Protein AF-A0A9D9QDT4-F1 (afdb_monomer)

Foldseek 3Di:
DPPPPVVVVVVVLLVVLLVQVVVCCVVPVQDALVNSCVVSVHDSVSSVVNVVVCDPFAWDFDDDPVRTDIHTDD

Secondary structure (DSSP, 8-state):
--SHHHHHHH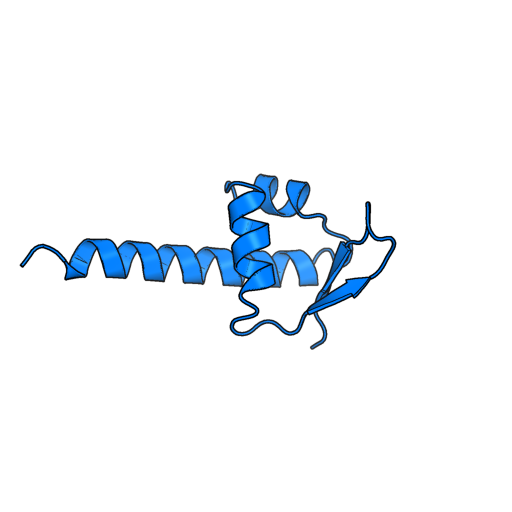HHHHHHHHHHHHHHHHH-TT--HHHHHHHHTS-HHHHHHHHHTTTT--EEEES-TTTPEEEE--

Structure (mmCIF, N/CA/C/O backbone):
data_AF-A0A9D9QDT4-F1
#
_entry.id   AF-A0A9D9QDT4-F1
#
loop_
_atom_site.group_PDB
_atom_site.id
_atom_site.type_symbol
_atom_site.label_atom_id
_atom_site.label_alt_id
_atom_site.label_comp_id
_atom_site.label_asym_id
_atom_site.label_entity_id
_atom_site.label_seq_id
_atom_site.pdbx_PDB_ins_code
_atom_site.Cartn_x
_atom_site.Cartn_y
_atom_site.Cartn_z
_atom_site.occupancy
_atom_site.B_iso_or_equiv
_atom_site.auth_seq_id
_atom_site.auth_comp_id
_atom_site.auth_asym_id
_atom_site.auth_atom_id
_atom_site.pdbx_PDB_model_num
ATOM 1 N N . GLY A 1 1 ? -5.966 7.407 33.224 1.00 48.72 1 GLY A N 1
ATOM 2 C CA . GLY A 1 1 ? -5.064 7.028 32.121 1.00 48.72 1 GLY A CA 1
ATOM 3 C C . GLY A 1 1 ? -5.739 7.347 30.805 1.00 48.72 1 GLY A C 1
ATOM 4 O O . GLY A 1 1 ? -6.859 6.911 30.620 1.00 48.72 1 GLY A O 1
ATOM 5 N N . LYS A 1 2 ? -5.107 8.148 29.938 1.00 53.00 2 LYS A N 1
ATOM 6 C CA . LYS A 1 2 ? -5.626 8.532 28.603 1.00 53.00 2 LYS A CA 1
ATOM 7 C C . LYS A 1 2 ? -4.802 7.927 27.447 1.00 53.00 2 LYS A C 1
ATOM 9 O O . LYS A 1 2 ? -4.934 8.348 26.305 1.00 53.00 2 LYS A O 1
ATOM 14 N N . GLY A 1 3 ? -3.913 6.976 27.753 1.00 56.06 3 GLY A N 1
ATOM 15 C CA . GLY A 1 3 ? -2.986 6.385 26.780 1.00 56.06 3 GLY A CA 1
ATOM 16 C C . GLY A 1 3 ? -3.583 5.262 25.927 1.00 56.06 3 GLY A C 1
ATOM 17 O O . GLY A 1 3 ? -3.172 5.090 24.789 1.00 56.06 3 GLY A O 1
ATOM 18 N N . THR A 1 4 ? -4.579 4.535 26.437 1.00 60.28 4 THR A N 1
ATOM 19 C CA . THR A 1 4 ? -5.056 3.276 25.835 1.00 60.28 4 THR A CA 1
ATOM 20 C C . THR A 1 4 ? -5.973 3.484 24.628 1.00 60.28 4 THR A C 1
ATOM 22 O O . THR A 1 4 ? -5.858 2.786 23.626 1.00 60.28 4 THR A O 1
ATOM 25 N N . GLU A 1 5 ? -6.845 4.489 24.670 1.00 63.44 5 GLU A N 1
ATOM 26 C CA . GLU A 1 5 ? -7.887 4.686 23.653 1.00 63.44 5 GLU A CA 1
ATOM 27 C C . GLU A 1 5 ? -7.319 5.196 22.315 1.00 63.44 5 GLU A C 1
ATOM 29 O O . GLU A 1 5 ? -7.691 4.740 21.234 1.00 63.44 5 GLU A O 1
ATOM 34 N N . ASN A 1 6 ? -6.332 6.093 22.379 1.00 67.75 6 ASN A N 1
ATOM 35 C CA . ASN A 1 6 ? -5.682 6.645 21.189 1.00 67.75 6 ASN A CA 1
ATOM 36 C C . ASN A 1 6 ? -4.771 5.606 20.504 1.00 67.75 6 ASN A C 1
ATOM 38 O O . ASN A 1 6 ? -4.593 5.615 19.284 1.00 67.75 6 ASN A O 1
ATOM 42 N N . GLU A 1 7 ? -4.211 4.679 21.283 1.00 69.88 7 GLU A N 1
ATOM 43 C CA . GLU A 1 7 ? -3.396 3.583 20.769 1.00 69.88 7 GLU A CA 1
ATOM 44 C C . GLU A 1 7 ? -4.256 2.525 20.066 1.00 69.88 7 GLU A C 1
ATOM 46 O O . GLU A 1 7 ? -3.949 2.140 18.934 1.00 69.88 7 GLU A O 1
ATOM 51 N N . GLU A 1 8 ? -5.400 2.147 20.640 1.00 69.81 8 GLU A N 1
ATOM 52 C CA . GLU A 1 8 ? -6.344 1.233 19.989 1.00 69.81 8 GLU A CA 1
ATOM 53 C C . GLU A 1 8 ? -6.886 1.771 18.658 1.00 69.81 8 GLU A C 1
ATOM 55 O O . GLU A 1 8 ? -6.978 1.023 17.678 1.00 69.81 8 GLU A O 1
ATOM 60 N N . ILE A 1 9 ? -7.221 3.064 18.584 1.00 72.62 9 ILE A N 1
ATOM 61 C CA . ILE A 1 9 ? -7.700 3.696 17.342 1.00 72.62 9 ILE A CA 1
ATOM 62 C C . ILE A 1 9 ? -6.611 3.649 16.261 1.00 72.62 9 ILE A C 1
ATOM 64 O O . ILE A 1 9 ? -6.892 3.316 15.101 1.00 72.62 9 ILE A O 1
ATOM 68 N N . ARG A 1 10 ? -5.352 3.918 16.630 1.00 70.69 10 ARG A N 1
ATOM 69 C CA . ARG A 1 10 ? -4.203 3.822 15.714 1.00 70.69 10 ARG A CA 1
ATOM 70 C C . ARG A 1 10 ? -3.982 2.393 15.226 1.00 70.69 10 ARG A C 1
ATOM 72 O O . ARG A 1 10 ? -3.762 2.189 14.029 1.00 70.69 10 ARG A O 1
ATOM 79 N N . VAL A 1 11 ? -4.085 1.403 16.113 1.00 72.69 11 VAL A N 1
ATOM 80 C CA . VAL A 1 11 ? -3.951 -0.018 15.756 1.00 72.69 11 VAL A CA 1
ATOM 81 C C . VAL A 1 11 ? -5.071 -0.446 14.806 1.00 72.69 11 VAL A C 1
ATOM 83 O O . VAL A 1 11 ? -4.781 -0.987 13.738 1.00 72.69 11 VAL A O 1
ATOM 86 N N . LYS A 1 12 ? -6.335 -0.136 15.121 1.00 72.69 12 LYS A N 1
ATOM 87 C CA . LYS A 1 12 ? -7.490 -0.462 14.263 1.00 72.69 12 LYS A CA 1
ATOM 88 C C . LYS A 1 12 ? -7.368 0.175 12.877 1.00 72.69 12 LYS A C 1
ATOM 90 O O . LYS A 1 12 ? -7.636 -0.485 11.875 1.00 72.69 12 LYS A O 1
ATOM 95 N N . THR A 1 13 ? -6.920 1.428 12.803 1.00 73.56 13 THR A N 1
ATOM 96 C CA . THR A 1 13 ? -6.705 2.131 11.527 1.00 73.56 13 THR A CA 1
ATOM 97 C C . THR A 1 13 ? -5.585 1.479 10.712 1.00 73.56 13 THR A C 1
ATOM 99 O O . THR A 1 13 ? -5.771 1.183 9.535 1.00 73.56 13 THR A O 1
ATOM 102 N N . SER A 1 14 ? -4.456 1.157 11.349 1.00 72.81 14 SER A N 1
ATOM 103 C CA . SER A 1 14 ? -3.317 0.471 10.720 1.00 72.81 14 SER A CA 1
ATOM 104 C C . SER A 1 14 ? -3.698 -0.903 10.155 1.00 72.81 14 SER A C 1
ATOM 106 O O . SER A 1 14 ? -3.296 -1.242 9.041 1.00 72.81 14 SER A O 1
ATOM 108 N N . LEU A 1 15 ? -4.504 -1.685 10.882 1.00 77.31 15 LEU A N 1
ATOM 109 C CA . LEU A 1 15 ? -4.983 -2.993 10.422 1.00 77.31 15 LEU A CA 1
ATOM 110 C C . LEU A 1 15 ? -5.901 -2.869 9.199 1.00 77.31 15 LEU A C 1
ATOM 112 O O . LEU A 1 15 ? -5.710 -3.590 8.220 1.00 77.31 15 LEU A O 1
ATOM 116 N N . LYS A 1 16 ? -6.842 -1.914 9.217 1.00 83.06 16 LYS A N 1
ATOM 117 C CA . LYS A 1 16 ? -7.727 -1.639 8.072 1.00 83.06 16 LYS A CA 1
ATOM 118 C C . LYS A 1 16 ? -6.936 -1.225 6.830 1.00 83.06 16 LYS A C 1
ATOM 120 O O . LYS A 1 16 ? -7.207 -1.734 5.746 1.00 83.06 16 LYS A O 1
ATOM 125 N N . THR A 1 17 ? -5.938 -0.354 6.981 1.00 84.00 17 THR A N 1
ATOM 126 C CA . THR A 1 17 ? -5.084 0.080 5.865 1.00 84.00 17 THR A CA 1
ATOM 127 C C . THR A 1 17 ? -4.304 -1.087 5.267 1.00 84.00 17 THR A C 1
ATOM 129 O O . THR A 1 17 ? -4.301 -1.251 4.052 1.00 84.00 17 THR A O 1
ATOM 132 N N . ARG A 1 18 ? -3.701 -1.955 6.091 1.00 82.12 18 ARG A N 1
ATOM 133 C CA . ARG A 1 18 ? -2.965 -3.135 5.593 1.00 82.12 18 ARG A CA 1
ATOM 134 C C . ARG A 1 18 ? -3.856 -4.115 4.839 1.00 82.12 18 ARG A C 1
ATOM 136 O O . ARG A 1 18 ? -3.445 -4.612 3.795 1.00 82.12 18 ARG A O 1
ATOM 143 N N . ALA A 1 19 ? -5.061 -4.373 5.348 1.00 85.56 19 ALA A N 1
ATOM 144 C CA . ALA A 1 19 ? -6.021 -5.243 4.675 1.00 85.56 19 ALA A CA 1
ATOM 145 C C . ALA A 1 19 ? -6.391 -4.693 3.288 1.00 85.56 19 ALA A C 1
ATOM 147 O O . ALA A 1 19 ? -6.332 -5.428 2.306 1.00 85.56 19 ALA A O 1
ATOM 148 N N . LYS A 1 20 ? -6.665 -3.384 3.195 1.00 88.56 20 LYS A N 1
ATOM 149 C CA . LYS A 1 20 ? -6.954 -2.717 1.918 1.00 88.56 20 LYS A CA 1
ATOM 150 C C . LYS A 1 20 ? -5.770 -2.742 0.950 1.00 88.56 20 LYS A C 1
ATOM 152 O O . LYS A 1 20 ? -5.976 -3.029 -0.221 1.00 88.56 20 LYS A O 1
ATOM 157 N N . ILE A 1 21 ? -4.543 -2.491 1.422 1.00 87.06 21 ILE A N 1
ATOM 158 C CA . ILE A 1 21 ? -3.326 -2.601 0.593 1.00 87.06 21 ILE A CA 1
ATOM 159 C C . ILE A 1 21 ? -3.234 -4.008 -0.004 1.00 87.06 21 ILE A C 1
ATOM 161 O O . ILE A 1 21 ? -3.079 -4.152 -1.214 1.00 87.06 21 ILE A O 1
ATOM 165 N N . ARG A 1 22 ? -3.397 -5.046 0.829 1.00 85.38 22 ARG A N 1
ATOM 166 C CA . ARG A 1 22 ? -3.330 -6.441 0.376 1.00 85.38 22 ARG A CA 1
ATOM 167 C C . ARG A 1 22 ? -4.391 -6.752 -0.679 1.00 85.38 22 ARG A C 1
ATOM 169 O O . ARG A 1 22 ? -4.096 -7.394 -1.682 1.00 85.38 22 ARG A O 1
ATOM 176 N N . GLU A 1 23 ? -5.621 -6.305 -0.453 1.00 88.25 23 GLU A N 1
ATOM 177 C CA . GLU A 1 23 ? -6.724 -6.502 -1.392 1.00 88.25 23 GLU A CA 1
ATOM 178 C C . GLU A 1 23 ? -6.484 -5.776 -2.723 1.00 88.25 23 GLU A C 1
ATOM 180 O O . GLU A 1 23 ? -6.698 -6.363 -3.784 1.00 88.25 23 GLU A O 1
ATOM 185 N N . LEU A 1 24 ? -5.989 -4.535 -2.681 1.00 88.69 24 LEU A N 1
ATOM 186 C CA . LEU A 1 24 ? -5.678 -3.756 -3.879 1.00 88.69 24 LEU A CA 1
ATOM 187 C C . LEU A 1 24 ? -4.564 -4.383 -4.698 1.00 88.69 24 LEU A C 1
ATOM 189 O O . LEU A 1 24 ? -4.725 -4.533 -5.901 1.00 88.69 24 LEU A O 1
ATOM 193 N N . MET A 1 25 ? -3.477 -4.805 -4.061 1.00 85.12 25 MET A N 1
ATOM 194 C CA . MET A 1 25 ? -2.373 -5.467 -4.755 1.00 85.12 25 MET A CA 1
ATOM 195 C C . MET A 1 25 ? -2.802 -6.818 -5.350 1.00 85.12 25 MET A C 1
ATOM 197 O O . MET A 1 25 ? -2.338 -7.180 -6.424 1.00 85.12 25 MET A O 1
ATOM 201 N N . ARG A 1 26 ? -3.741 -7.542 -4.717 1.00 84.88 26 ARG A N 1
ATOM 202 C CA . ARG A 1 26 ? -4.343 -8.754 -5.306 1.00 84.88 26 ARG A CA 1
ATOM 203 C C . ARG A 1 26 ? -5.225 -8.446 -6.517 1.00 84.88 26 ARG A C 1
ATOM 205 O O . ARG A 1 26 ? -5.143 -9.138 -7.524 1.00 84.88 26 ARG A O 1
ATOM 212 N N . LYS A 1 27 ? -6.077 -7.420 -6.427 1.00 88.19 27 LYS A N 1
ATOM 213 C CA . LYS A 1 27 ? -6.972 -7.009 -7.525 1.00 88.19 27 LYS A CA 1
ATOM 214 C C . LYS A 1 27 ? -6.213 -6.359 -8.684 1.00 88.19 27 LYS A C 1
ATOM 216 O O . LYS A 1 27 ? -6.623 -6.484 -9.834 1.00 88.19 27 LYS A O 1
ATOM 221 N N . LYS A 1 28 ? -5.131 -5.646 -8.376 1.00 85.81 28 LYS A N 1
ATOM 222 C CA . LYS A 1 28 ? -4.299 -4.872 -9.298 1.00 85.81 28 LYS A CA 1
ATOM 223 C C . LYS A 1 28 ? -2.817 -5.106 -8.959 1.00 85.81 28 LYS A C 1
ATOM 225 O O . LYS A 1 28 ? -2.212 -4.281 -8.280 1.00 85.81 28 LYS A O 1
ATOM 230 N N . PRO A 1 29 ? -2.191 -6.181 -9.466 1.00 80.38 29 PRO A N 1
ATOM 231 C CA . PRO A 1 29 ? -0.787 -6.509 -9.171 1.00 80.38 29 PRO A CA 1
ATOM 232 C C . PRO A 1 29 ? 0.233 -5.445 -9.597 1.00 80.38 29 PRO A C 1
ATOM 234 O O . PRO A 1 29 ? 1.357 -5.430 -9.111 1.00 80.38 29 PRO A O 1
ATOM 237 N N . ARG A 1 30 ? -0.160 -4.544 -10.506 1.00 82.38 30 ARG A N 1
ATOM 238 C CA . ARG A 1 30 ? 0.650 -3.413 -10.982 1.00 82.38 30 ARG A CA 1
ATOM 239 C C . ARG A 1 30 ? 0.263 -2.079 -10.339 1.00 82.38 30 ARG A C 1
ATOM 241 O O . ARG A 1 30 ? 0.629 -1.031 -10.859 1.00 82.38 30 ARG A O 1
ATOM 248 N N . VAL A 1 31 ? -0.509 -2.106 -9.250 1.00 86.25 31 VAL A N 1
ATOM 249 C CA . VAL A 1 31 ? -0.920 -0.884 -8.554 1.00 86.25 31 VAL A CA 1
ATOM 250 C C . VAL A 1 31 ? 0.302 -0.159 -7.995 1.00 86.25 31 VAL A C 1
ATOM 252 O O . VA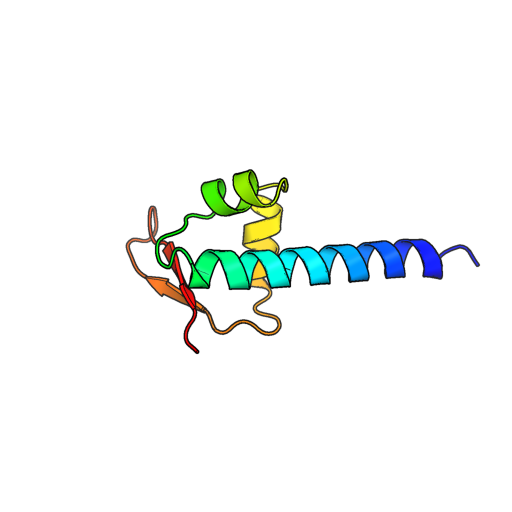L A 1 31 ? 1.172 -0.744 -7.341 1.00 86.25 31 VAL A O 1
ATOM 255 N N . THR A 1 32 ? 0.372 1.138 -8.251 1.00 87.19 32 THR A N 1
ATOM 256 C CA . THR A 1 32 ? 1.446 1.996 -7.757 1.00 87.19 32 THR A CA 1
ATOM 257 C C . THR A 1 32 ? 1.120 2.552 -6.369 1.00 87.19 32 THR A C 1
ATOM 259 O O . THR A 1 32 ? -0.022 2.548 -5.905 1.00 87.19 32 THR A O 1
ATOM 262 N N . ILE A 1 33 ? 2.137 3.065 -5.673 1.00 87.25 33 ILE A N 1
ATOM 263 C CA . ILE A 1 33 ? 1.965 3.712 -4.362 1.00 87.25 33 ILE A CA 1
ATOM 264 C C . ILE A 1 33 ? 0.964 4.886 -4.415 1.00 87.25 33 ILE A C 1
ATOM 266 O O . ILE A 1 33 ? 0.090 4.936 -3.543 1.00 87.25 33 ILE A O 1
ATOM 270 N N . PRO A 1 34 ? 1.032 5.811 -5.398 1.00 88.69 34 PRO A N 1
ATOM 271 C CA . PRO A 1 34 ? 0.063 6.902 -5.504 1.00 88.69 34 PRO A CA 1
ATOM 272 C C . PRO A 1 34 ? -1.375 6.418 -5.720 1.00 88.69 34 PRO A C 1
ATOM 274 O O . PRO A 1 34 ? -2.296 6.959 -5.110 1.00 88.69 34 PRO A O 1
ATOM 277 N N . GLU A 1 35 ? -1.575 5.375 -6.529 1.00 89.19 35 GLU A N 1
ATOM 278 C CA . GLU A 1 35 ? -2.902 4.794 -6.764 1.00 89.19 35 GLU A CA 1
ATOM 279 C C . GLU A 1 35 ? -3.465 4.144 -5.496 1.00 89.19 35 GLU A C 1
ATOM 281 O O . GLU A 1 35 ? -4.606 4.412 -5.125 1.00 89.19 35 GLU A O 1
ATOM 286 N N . MET A 1 36 ? -2.650 3.368 -4.770 1.00 88.94 36 MET A N 1
ATOM 287 C CA . MET A 1 36 ? -3.053 2.796 -3.478 1.00 88.94 36 MET A CA 1
ATOM 288 C C . MET A 1 36 ? -3.441 3.880 -2.470 1.00 88.94 36 MET A C 1
ATOM 290 O O . MET A 1 36 ? -4.436 3.747 -1.760 1.00 88.94 36 MET A O 1
ATOM 294 N N . ALA A 1 37 ? -2.662 4.958 -2.398 1.00 9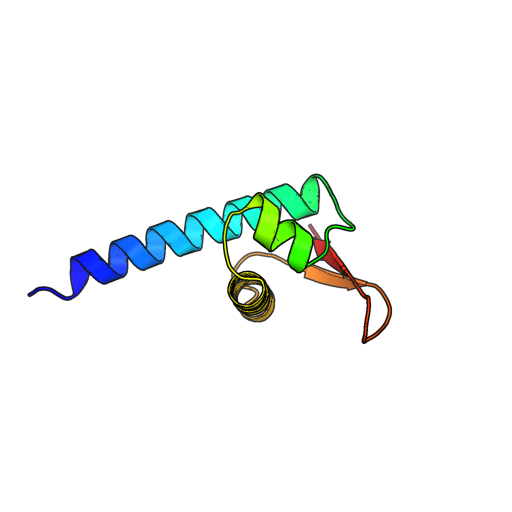0.25 37 ALA A N 1
ATOM 295 C CA . ALA A 1 37 ? -2.949 6.094 -1.530 1.00 90.25 37 ALA A CA 1
ATOM 296 C C . ALA A 1 37 ? -4.292 6.751 -1.876 1.00 90.25 37 ALA A C 1
ATOM 298 O O . ALA A 1 37 ? -5.105 6.988 -0.978 1.00 90.25 37 ALA A O 1
ATOM 299 N N . SER A 1 38 ? -4.545 6.979 -3.167 1.00 92.31 38 SER A N 1
ATOM 300 C CA . SER A 1 38 ? -5.794 7.560 -3.660 1.00 92.31 38 SER A CA 1
ATOM 301 C C . SER A 1 38 ? -7.004 6.668 -3.367 1.00 92.31 38 SER A C 1
ATOM 303 O O . SER A 1 38 ? -7.985 7.155 -2.810 1.00 92.31 38 SER A O 1
ATOM 305 N N . GLU A 1 39 ? -6.923 5.363 -3.645 1.00 90.38 39 GLU A N 1
ATOM 306 C CA . GLU A 1 39 ? -8.038 4.433 -3.410 1.00 90.38 39 GLU A CA 1
ATOM 307 C C . GLU A 1 39 ? -8.334 4.206 -1.920 1.00 90.38 39 GLU A C 1
ATOM 309 O O . GLU A 1 39 ? -9.486 4.033 -1.520 1.00 90.38 39 GLU A O 1
ATOM 314 N N . ILE A 1 40 ? -7.305 4.205 -1.070 1.00 89.25 40 ILE A N 1
ATOM 315 C CA . ILE A 1 40 ? -7.474 3.992 0.374 1.00 89.25 40 ILE A CA 1
ATOM 316 C C . ILE A 1 40 ? -7.871 5.290 1.094 1.00 89.25 40 ILE A C 1
ATOM 318 O O . ILE A 1 40 ? -8.508 5.218 2.152 1.00 89.25 40 ILE A O 1
ATOM 322 N N . GLY A 1 41 ? -7.519 6.451 0.536 1.00 90.88 41 GLY A N 1
ATOM 323 C CA . GLY A 1 41 ? -7.714 7.762 1.156 1.00 90.88 41 GLY A CA 1
ATOM 324 C C . GLY A 1 41 ? -6.649 8.090 2.207 1.00 90.88 41 GLY A C 1
ATOM 325 O O . GLY A 1 41 ? -6.958 8.670 3.246 1.00 90.88 41 GLY A O 1
ATOM 326 N N . VAL A 1 42 ? -5.399 7.678 1.978 1.00 90.31 42 VAL A N 1
ATOM 327 C CA . VAL A 1 42 ? -4.250 7.956 2.863 1.00 90.31 42 VAL A CA 1
ATOM 328 C C . VAL A 1 42 ? -3.093 8.548 2.067 1.00 90.31 42 VAL A C 1
ATOM 330 O O . VAL A 1 42 ? -3.107 8.559 0.843 1.00 90.31 42 VAL A O 1
ATOM 333 N N . SER A 1 43 ? -2.059 9.042 2.747 1.00 90.25 43 SER A N 1
ATOM 334 C CA . SER A 1 43 ? -0.880 9.569 2.052 1.00 90.25 43 SER A CA 1
ATOM 335 C C . SER A 1 43 ? -0.034 8.455 1.419 1.00 90.25 43 SER A C 1
ATOM 337 O O . SER A 1 43 ? 0.085 7.364 1.982 1.00 90.25 43 SER A O 1
ATOM 339 N N . ALA A 1 44 ? 0.641 8.754 0.303 1.00 89.31 44 ALA A N 1
ATOM 340 C CA . ALA A 1 44 ? 1.634 7.862 -0.312 1.00 89.31 44 ALA A CA 1
ATOM 341 C C . ALA A 1 44 ? 2.705 7.408 0.697 1.00 89.31 44 ALA A C 1
ATOM 343 O O . ALA A 1 44 ? 3.022 6.225 0.781 1.00 89.31 44 ALA A O 1
ATOM 344 N N . LYS A 1 45 ? 3.160 8.320 1.565 1.00 88.25 45 LYS A N 1
ATOM 345 C CA . LYS A 1 45 ? 4.118 8.030 2.642 1.00 88.25 45 LYS A CA 1
ATOM 346 C C . LYS A 1 45 ? 3.588 7.014 3.662 1.00 88.25 45 LYS A C 1
ATOM 348 O O . LYS A 1 45 ? 4.351 6.220 4.206 1.00 88.25 45 LYS A O 1
ATOM 353 N N . THR A 1 46 ? 2.281 7.018 3.935 1.00 87.88 46 THR A N 1
ATOM 354 C CA . THR A 1 46 ? 1.636 6.009 4.791 1.00 87.88 46 THR A CA 1
ATOM 355 C C . THR A 1 46 ? 1.708 4.631 4.137 1.00 87.88 46 THR A C 1
ATOM 357 O O . THR A 1 46 ? 2.048 3.661 4.813 1.00 87.88 46 THR A O 1
ATOM 360 N N . ILE A 1 47 ? 1.444 4.546 2.830 1.00 87.88 47 ILE A N 1
ATOM 361 C CA . ILE A 1 47 ? 1.576 3.303 2.060 1.00 87.88 47 ILE A CA 1
ATOM 362 C C . ILE A 1 47 ? 3.033 2.826 2.062 1.00 87.88 47 ILE A C 1
ATOM 364 O O . ILE A 1 47 ? 3.288 1.691 2.454 1.00 87.88 47 ILE A O 1
ATOM 368 N N . GLU A 1 48 ? 3.992 3.697 1.736 1.00 86.94 48 GLU A N 1
ATOM 369 C CA . GLU A 1 48 ? 5.433 3.396 1.792 1.00 86.94 48 GLU A CA 1
ATOM 370 C C . GLU A 1 48 ? 5.852 2.849 3.154 1.00 86.94 48 GLU A C 1
ATOM 372 O O . GLU A 1 48 ? 6.526 1.825 3.232 1.00 86.94 48 GLU A O 1
ATOM 377 N N . TRP A 1 49 ? 5.414 3.489 4.239 1.00 87.00 49 TRP A N 1
ATOM 378 C CA . TRP A 1 49 ? 5.711 3.039 5.595 1.00 87.00 49 TRP A CA 1
ATOM 379 C C . TRP A 1 49 ? 5.138 1.646 5.882 1.00 87.00 49 TRP A C 1
ATOM 381 O O . TRP A 1 49 ? 5.814 0.812 6.492 1.00 87.00 49 TRP A O 1
ATOM 391 N N . HIS A 1 50 ? 3.908 1.371 5.438 1.00 85.00 50 HIS A N 1
ATOM 392 C CA . HIS A 1 50 ? 3.286 0.056 5.589 1.00 85.00 50 HIS A CA 1
ATOM 393 C C . HIS A 1 50 ? 4.024 -1.028 4.794 1.00 85.00 50 HIS A C 1
ATOM 395 O O . HIS A 1 50 ? 4.286 -2.095 5.356 1.00 85.00 50 HIS A O 1
ATOM 401 N N . LEU A 1 51 ? 4.397 -0.745 3.541 1.00 81.56 51 LEU A N 1
ATOM 402 C CA . LEU A 1 51 ? 5.158 -1.659 2.684 1.00 81.56 51 LEU A CA 1
ATOM 403 C C . LEU A 1 51 ? 6.571 -1.896 3.242 1.00 81.56 51 LEU A C 1
ATOM 405 O O . LEU A 1 51 ? 7.005 -3.040 3.347 1.00 81.56 51 LEU A O 1
ATOM 409 N N . ALA A 1 52 ? 7.257 -0.848 3.707 1.00 82.50 52 ALA A N 1
ATOM 410 C CA . ALA A 1 52 ? 8.588 -0.945 4.310 1.00 82.50 52 ALA A CA 1
ATOM 411 C C . ALA A 1 52 ? 8.591 -1.753 5.617 1.00 82.50 52 ALA A C 1
ATOM 413 O O . ALA A 1 52 ? 9.537 -2.484 5.901 1.00 82.50 52 ALA A O 1
ATOM 414 N N . LYS A 1 53 ? 7.523 -1.657 6.420 1.00 81.06 53 LYS A N 1
ATOM 415 C CA . LYS A 1 53 ? 7.382 -2.426 7.666 1.00 81.06 53 LYS A CA 1
ATOM 416 C C . LYS A 1 53 ? 7.138 -3.921 7.432 1.00 81.06 53 LYS A C 1
ATOM 418 O O . LYS A 1 53 ? 7.281 -4.660 8.404 1.00 81.06 53 LYS A O 1
ATOM 423 N N . ARG A 1 54 ? 6.734 -4.351 6.222 1.00 67.56 54 ARG A N 1
ATOM 424 C CA . ARG A 1 54 ? 6.501 -5.756 5.799 1.00 67.56 54 ARG A CA 1
ATOM 425 C C . ARG A 1 54 ? 5.777 -6.646 6.824 1.00 67.56 54 ARG A C 1
ATOM 427 O O . ARG A 1 54 ? 5.987 -7.852 6.889 1.00 67.56 54 ARG A O 1
ATOM 434 N N . LYS A 1 55 ? 4.931 -6.076 7.687 1.00 65.31 55 LYS A N 1
ATOM 435 C CA . LYS A 1 55 ? 4.295 -6.846 8.765 1.00 65.31 55 LYS A CA 1
ATOM 436 C C . LYS A 1 55 ? 3.070 -7.588 8.229 1.00 65.31 55 LYS A C 1
ATOM 438 O O . LYS A 1 55 ? 1.969 -7.033 8.270 1.00 65.31 55 LYS A O 1
ATOM 443 N N . GLY A 1 56 ? 3.282 -8.832 7.796 1.00 64.06 56 GLY A N 1
ATOM 444 C CA . GLY A 1 56 ? 2.228 -9.776 7.399 1.00 64.06 56 GLY A CA 1
ATOM 445 C C . GLY A 1 56 ? 1.826 -9.717 5.923 1.00 64.06 56 GLY A C 1
ATOM 446 O O . GLY A 1 56 ? 0.711 -10.113 5.592 1.00 64.06 56 GLY A O 1
ATOM 447 N N . ILE A 1 57 ? 2.692 -9.182 5.058 1.00 68.50 57 ILE A N 1
ATOM 448 C CA . ILE A 1 57 ? 2.516 -9.194 3.603 1.00 68.50 57 ILE A CA 1
ATOM 449 C C . ILE A 1 57 ? 3.882 -9.525 3.001 1.00 68.50 57 ILE A C 1
ATOM 451 O O . ILE A 1 57 ? 4.838 -8.781 3.233 1.00 68.50 57 ILE A O 1
ATOM 455 N N . GLU A 1 58 ? 3.979 -10.636 2.278 1.00 76.88 58 GLU A N 1
ATOM 456 C CA . GLU A 1 58 ? 5.149 -10.947 1.461 1.00 76.88 58 GLU A CA 1
ATOM 457 C C . GLU A 1 58 ? 5.009 -10.188 0.146 1.00 76.88 58 GLU A C 1
ATOM 459 O O . GLU A 1 58 ? 4.029 -10.339 -0.580 1.00 76.88 58 GLU A O 1
ATOM 464 N N . ILE A 1 59 ? 5.940 -9.266 -0.096 1.00 78.88 59 ILE A N 1
ATOM 465 C CA . ILE A 1 59 ? 5.928 -8.416 -1.282 1.00 78.88 59 ILE A CA 1
ATOM 466 C C . ILE A 1 59 ? 7.314 -8.342 -1.900 1.00 78.88 59 ILE A C 1
ATOM 468 O O . ILE A 1 59 ? 8.318 -8.220 -1.191 1.00 78.88 59 ILE A O 1
ATOM 472 N N . GLU A 1 60 ? 7.348 -8.327 -3.223 1.00 78.00 60 GLU A N 1
ATOM 473 C CA . GLU A 1 60 ? 8.548 -8.102 -4.013 1.00 78.00 60 GLU A CA 1
ATOM 474 C C . GLU A 1 60 ? 8.407 -6.816 -4.819 1.00 78.00 60 GLU A C 1
ATOM 476 O O . GLU A 1 60 ? 7.308 -6.421 -5.216 1.00 78.00 60 GLU A O 1
ATOM 481 N N . ARG A 1 61 ? 9.529 -6.125 -5.013 1.00 80.50 61 ARG A N 1
ATOM 482 C CA . ARG A 1 61 ? 9.578 -4.953 -5.876 1.00 80.50 61 ARG A CA 1
ATOM 483 C C . ARG A 1 61 ? 9.937 -5.420 -7.279 1.00 80.50 61 ARG A C 1
ATOM 485 O O . ARG A 1 61 ? 11.087 -5.774 -7.517 1.00 80.50 6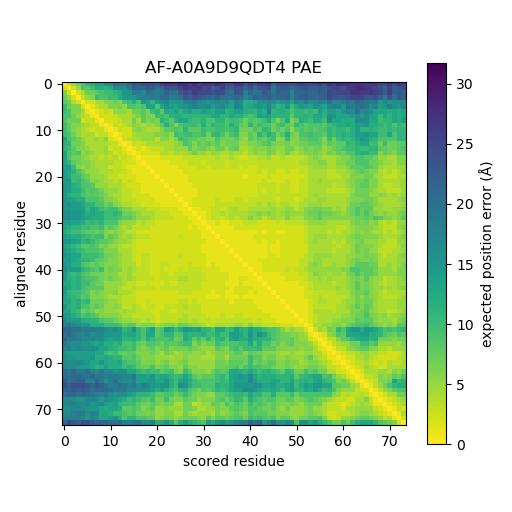1 ARG A O 1
ATOM 492 N N . GLU A 1 62 ? 8.977 -5.375 -8.192 1.00 78.88 62 GLU A N 1
ATOM 493 C CA . GLU A 1 62 ? 9.213 -5.662 -9.604 1.00 78.88 62 GLU A CA 1
ATOM 494 C C . GLU A 1 62 ? 9.365 -4.351 -10.378 1.00 78.88 62 GLU A C 1
ATOM 496 O O . GLU A 1 62 ? 8.542 -3.443 -10.275 1.00 78.88 62 GLU A O 1
ATOM 501 N N . GLY A 1 63 ? 10.426 -4.249 -11.176 1.00 72.38 63 GLY A N 1
ATOM 502 C CA . GLY A 1 63 ? 10.653 -3.124 -12.077 1.00 72.38 63 GLY A CA 1
ATOM 503 C C . GLY A 1 63 ? 11.723 -2.124 -11.614 1.00 72.38 63 GLY A C 1
ATOM 504 O O . GLY A 1 63 ? 12.389 -2.310 -10.594 1.00 72.38 63 GLY A O 1
ATOM 505 N N . PRO A 1 64 ? 11.944 -1.062 -12.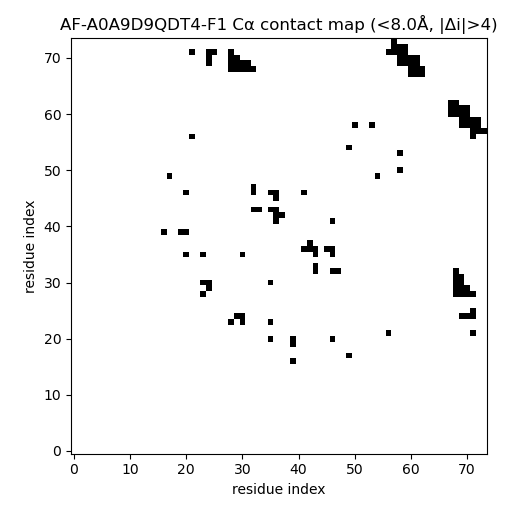408 1.00 71.88 64 PRO A N 1
ATOM 506 C CA . PRO A 1 64 ? 13.103 -0.183 -12.278 1.00 71.88 64 PRO A CA 1
ATOM 507 C C . PRO A 1 64 ? 13.094 0.638 -10.981 1.00 71.88 64 PRO A C 1
ATOM 509 O O . PRO A 1 64 ? 12.045 0.954 -10.420 1.00 71.88 64 PRO A O 1
ATOM 512 N N . ALA A 1 65 ? 14.275 1.076 -10.536 1.00 66.81 65 ALA A N 1
ATOM 513 C CA . ALA A 1 65 ? 14.459 1.815 -9.280 1.00 66.81 65 ALA A CA 1
ATOM 514 C C . ALA A 1 65 ? 13.585 3.082 -9.137 1.00 66.81 65 ALA A C 1
ATOM 516 O O . ALA A 1 65 ? 13.309 3.489 -8.010 1.00 66.81 65 ALA A O 1
ATOM 517 N N 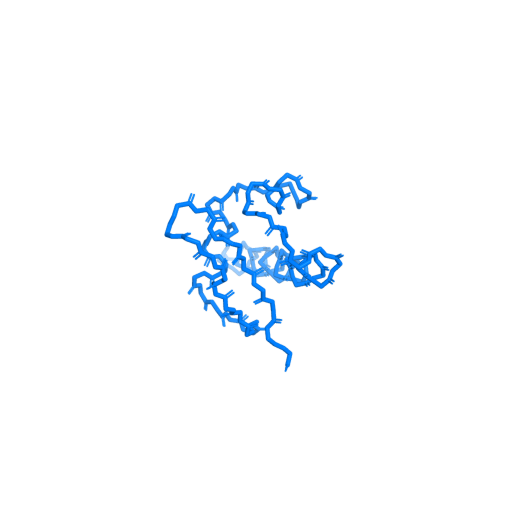. ASN A 1 66 ? 13.101 3.649 -10.249 1.00 63.06 66 ASN A N 1
ATOM 518 C CA . ASN A 1 66 ? 12.281 4.866 -10.292 1.00 63.06 66 ASN A CA 1
ATOM 519 C C . ASN A 1 66 ? 10.831 4.642 -10.770 1.00 63.06 66 ASN A C 1
ATOM 521 O O . ASN A 1 66 ? 10.114 5.611 -10.991 1.00 63.06 66 ASN A O 1
ATOM 525 N N . GLY A 1 67 ? 10.391 3.394 -10.955 1.00 65.62 67 GLY A N 1
ATOM 526 C CA . GLY A 1 67 ? 9.046 3.100 -11.475 1.00 65.62 67 GLY A CA 1
ATOM 527 C C . GLY A 1 67 ? 8.528 1.692 -11.194 1.00 65.62 67 GLY A C 1
ATOM 528 O O . GLY A 1 67 ? 7.478 1.324 -11.703 1.00 65.62 67 GL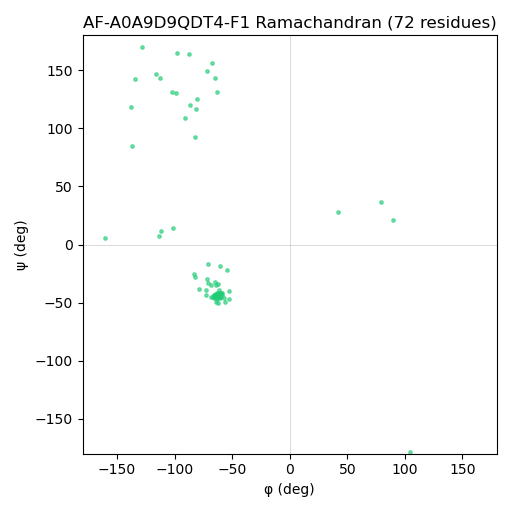Y A O 1
ATOM 529 N N . GLY A 1 68 ? 9.264 0.896 -10.417 1.00 68.31 68 GLY A N 1
ATOM 530 C CA . GLY A 1 68 ? 8.838 -0.439 -10.032 1.00 68.31 68 GLY A CA 1
ATOM 531 C C . GLY A 1 68 ? 7.592 -0.413 -9.152 1.00 68.31 68 GLY A C 1
ATOM 532 O O . GLY A 1 68 ? 7.429 0.466 -8.299 1.00 68.31 68 GLY A O 1
ATOM 533 N N . HIS A 1 69 ? 6.736 -1.401 -9.357 1.00 71.44 69 HIS A N 1
ATOM 534 C CA . HIS A 1 69 ? 5.547 -1.681 -8.567 1.00 71.44 69 HIS A CA 1
ATOM 535 C C . HIS A 1 69 ? 5.842 -2.773 -7.536 1.00 71.44 69 HIS A C 1
ATOM 537 O O . HIS A 1 69 ? 6.871 -3.450 -7.571 1.00 71.44 69 HIS A O 1
ATOM 543 N N . TRP A 1 70 ? 4.948 -2.904 -6.563 1.00 77.06 70 TRP A N 1
ATOM 544 C CA . TRP A 1 70 ? 5.041 -3.949 -5.552 1.00 77.06 70 TRP A CA 1
ATOM 545 C C . TRP A 1 70 ? 4.050 -5.055 -5.889 1.00 77.06 70 TRP A C 1
ATOM 547 O O . TRP A 1 70 ? 2.876 -4.776 -6.125 1.00 77.06 70 TRP A O 1
ATOM 557 N N . ILE A 1 71 ? 4.513 -6.298 -5.866 1.00 75.25 71 ILE A N 1
ATOM 558 C CA . ILE A 1 71 ? 3.697 -7.490 -6.108 1.00 75.25 71 ILE A CA 1
ATOM 559 C C . ILE A 1 71 ? 3.617 -8.275 -4.812 1.00 75.25 71 ILE A C 1
ATOM 561 O O . ILE A 1 71 ? 4.595 -8.325 -4.073 1.00 75.25 71 ILE A O 1
ATOM 565 N N . ILE A 1 72 ? 2.465 -8.878 -4.531 1.00 77.62 72 ILE A N 1
AT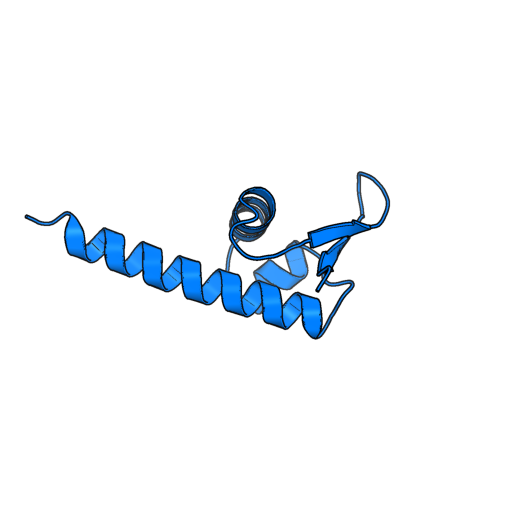OM 566 C CA . ILE A 1 72 ? 2.342 -9.848 -3.443 1.00 77.62 72 ILE A CA 1
ATOM 567 C C . ILE A 1 72 ? 2.866 -11.196 -3.927 1.00 77.62 72 ILE A C 1
ATOM 569 O O . ILE A 1 72 ? 2.378 -11.717 -4.928 1.00 77.62 72 ILE A O 1
ATOM 573 N N . LEU A 1 73 ? 3.823 -11.743 -3.185 1.00 70.75 73 LEU A N 1
ATOM 574 C CA . LEU A 1 73 ? 4.173 -13.155 -3.231 1.00 70.75 73 LEU A CA 1
ATOM 575 C C . LEU A 1 73 ? 3.226 -13.829 -2.227 1.00 70.75 73 LEU A C 1
ATOM 577 O O . LEU A 1 73 ? 3.139 -13.380 -1.086 1.00 70.75 73 LEU A O 1
ATOM 581 N N . GLU A 1 74 ? 2.394 -14.767 -2.662 1.00 58.78 74 GLU A N 1
ATOM 582 C CA . GLU A 1 74 ? 1.489 -15.506 -1.766 1.00 58.78 74 GLU A CA 1
ATOM 583 C C . GLU A 1 74 ? 2.144 -16.776 -1.231 1.00 58.78 74 GLU A C 1
ATOM 585 O O . GLU A 1 74 ? 2.872 -17.424 -2.018 1.00 58.78 74 GLU A O 1
#

Solvent-accessible surface area (backbone atoms only — not comparable to full-atom values): 4395 Å² total; per-residue (Å²): 137,84,68,64,66,64,49,51,54,51,51,56,50,52,53,54,51,52,53,50,52,54,50,46,32,70,80,34,50,73,46,41,60,63,55,52,12,62,77,73,72,51,54,44,67,58,48,52,51,54,61,73,61,47,80,9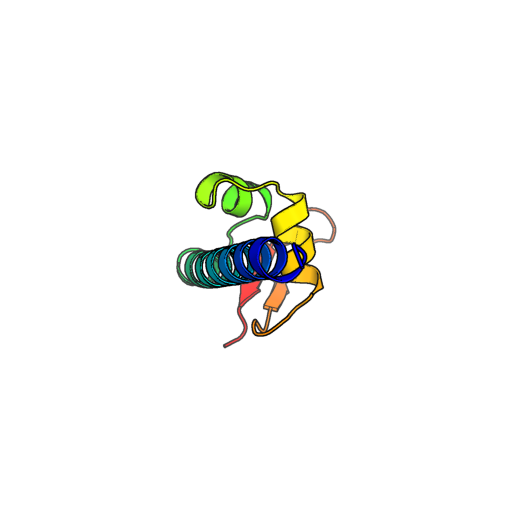1,55,53,66,44,79,49,70,53,100,90,73,42,26,49,32,70,56,131

Radius of gyration: 13.45 Å; Cα contacts (8 Å, |Δi|>4): 68; chains: 1; bounding box: 22×25×44 Å

Sequence (74 aa):
GKGTENEEIRVKTSLKTRAKIRELMRKKPRVTIPEMASEIGVSAKTIEWHLAKRKGIEIEREGPANGGHWIILE

Mean predicted aligned error: 7.33 Å

Nearest PDB structures (foldseek):
  4kmf-assembly1_A-2  TM=8.452E-01  e=6.952E-03  Carassius auratus
  1j5y-assembly1_A  TM=7.281E-01  e=8.236E-02  Thermotoga maritima
  2zkz-assembly2_C  TM=6.458E-01  e=3.949E-02  Bacillus anthracis
  1zao-assembly1_A  TM=6.374E-01  e=3.133E-01  Archaeoglobus fulgidus
  1zar-assembly1_A  TM=6.491E-01  e=4.376E-01  Archaeoglobus fulgidus

pLDDT: mean 78.34, std 10.32, range [48.72, 92.31]